Protein AF-A0A350AGR2-F1 (afdb_monomer)

Mean predicted aligned error: 8.22 Å

Solvent-accessible surface area (backbone atoms only — not comparable to full-atom values): 3087 Å² total; per-residue (Å²): 116,71,60,66,53,35,52,54,50,31,53,52,30,50,54,53,22,60,75,43,49,78,52,21,70,37,84,88,36,66,45,45,59,53,30,52,53,30,48,49,49,42,47,74,77,48,60,63,84,79,62,79,80,120

Sequence (54 aa):
VKRNNCGKALDIARMSRDMHGGNGISLEFGVIRHMVNLETVNTYEGAHDVHALI

Secondary structure (DSSP, 8-state):
-HHHHHHHHHHHHHHHHHHTGGGGTSTTSTHHHHHHHHHHHHHHTT-TTTTS--

Structure (mmCIF, N/CA/C/O backbone):
data_AF-A0A350AGR2-F1
#
_entry.id   AF-A0A350AGR2-F1
#
loop_
_atom_site.group_PDB
_atom_site.id
_atom_site.type_symbol
_atom_site.label_atom_id
_atom_site.label_alt_id
_atom_site.label_comp_id
_atom_site.label_asym_id
_atom_site.label_entity_id
_atom_site.label_seq_id
_atom_site.pdbx_PDB_ins_code
_atom_site.Cartn_x
_atom_site.Cartn_y
_atom_site.Cartn_z
_atom_site.occupancy
_atom_site.B_iso_or_equiv
_atom_site.auth_seq_id
_atom_site.auth_comp_id
_atom_site.auth_asym_id
_atom_site.auth_atom_id
_atom_site.pdbx_PDB_model_num
ATOM 1 N N . VAL A 1 1 ? 16.764 4.324 -9.590 1.00 52.44 1 VAL A N 1
ATOM 2 C CA . VAL A 1 1 ? 16.703 4.932 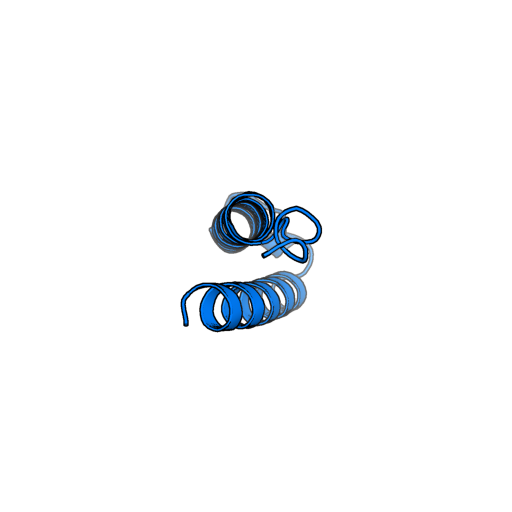-8.231 1.00 52.44 1 VAL A CA 1
ATOM 3 C C . VAL A 1 1 ? 15.268 5.069 -7.706 1.00 52.44 1 VAL A C 1
ATOM 5 O O . VAL A 1 1 ? 15.002 4.561 -6.626 1.00 52.44 1 VAL A O 1
ATOM 8 N N . LYS A 1 2 ? 14.320 5.655 -8.460 1.00 59.06 2 LYS A N 1
ATOM 9 C CA . LYS A 1 2 ? 12.922 5.863 -8.011 1.00 59.06 2 LYS A CA 1
ATOM 10 C C . LYS A 1 2 ? 12.155 4.592 -7.588 1.00 59.06 2 LYS A C 1
ATOM 12 O O . LYS A 1 2 ? 11.490 4.608 -6.558 1.00 59.06 2 LYS A O 1
ATOM 17 N N . ARG A 1 3 ? 12.284 3.490 -8.339 1.00 59.62 3 ARG A N 1
ATOM 18 C CA . ARG A 1 3 ? 11.521 2.242 -8.118 1.00 59.62 3 ARG A CA 1
ATOM 19 C C . ARG A 1 3 ? 11.895 1.512 -6.821 1.00 59.62 3 ARG A C 1
ATOM 21 O O . ARG A 1 3 ? 11.012 1.083 -6.094 1.00 59.62 3 ARG A O 1
ATOM 28 N N . ASN A 1 4 ? 13.190 1.455 -6.484 1.00 68.94 4 ASN A N 1
ATOM 29 C CA . ASN A 1 4 ? 13.665 0.878 -5.214 1.00 68.94 4 ASN A CA 1
ATOM 30 C C . ASN A 1 4 ? 13.104 1.653 -4.010 1.00 68.94 4 ASN A C 1
ATOM 32 O O . ASN A 1 4 ? 12.703 1.064 -3.013 1.00 68.94 4 ASN A O 1
ATOM 36 N N . ASN A 1 5 ? 13.026 2.981 -4.131 1.00 76.12 5 ASN A N 1
ATOM 37 C CA . ASN A 1 5 ? 12.476 3.829 -3.079 1.00 76.12 5 ASN A CA 1
ATOM 38 C C . ASN A 1 5 ? 10.959 3.641 -2.936 1.00 76.12 5 ASN A C 1
ATOM 40 O O . ASN A 1 5 ? 10.483 3.557 -1.811 1.00 76.12 5 ASN A O 1
ATOM 44 N N . CYS A 1 6 ? 10.211 3.530 -4.043 1.00 79.56 6 CYS A N 1
ATOM 45 C CA . CYS A 1 6 ? 8.766 3.269 -3.986 1.00 79.56 6 CYS A CA 1
ATOM 46 C C . CYS A 1 6 ? 8.436 1.874 -3.451 1.00 79.56 6 CYS A C 1
ATOM 48 O O . CYS A 1 6 ? 7.567 1.774 -2.595 1.00 79.56 6 CYS A O 1
ATOM 50 N N . GLY A 1 7 ? 9.157 0.829 -3.873 1.00 84.19 7 GLY A N 1
ATOM 51 C CA . GLY A 1 7 ? 8.972 -0.524 -3.337 1.00 84.19 7 GLY A CA 1
ATOM 52 C C . GLY A 1 7 ? 9.223 -0.581 -1.827 1.00 84.19 7 GLY A C 1
ATOM 53 O O . GLY A 1 7 ? 8.354 -0.993 -1.068 1.00 84.19 7 GLY A O 1
ATOM 54 N N . LYS A 1 8 ? 10.357 -0.034 -1.365 1.00 87.50 8 LYS A N 1
ATOM 55 C CA . LYS A 1 8 ? 10.669 0.047 0.073 1.00 87.50 8 LYS A CA 1
ATOM 56 C C . LYS A 1 8 ? 9.660 0.888 0.857 1.00 87.50 8 LYS A C 1
ATOM 58 O O . LYS A 1 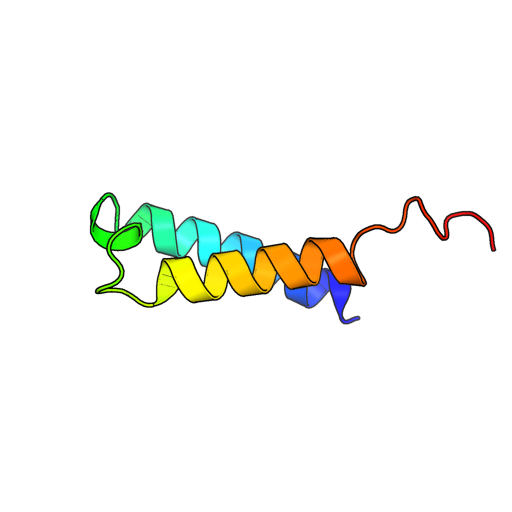8 ? 9.295 0.526 1.971 1.00 87.50 8 LYS A O 1
ATOM 63 N N . ALA A 1 9 ? 9.210 2.011 0.298 1.00 86.44 9 ALA A N 1
ATOM 64 C CA . ALA A 1 9 ? 8.198 2.849 0.936 1.00 86.44 9 ALA A CA 1
ATOM 65 C C . ALA A 1 9 ? 6.844 2.131 1.036 1.00 86.44 9 ALA A C 1
ATOM 67 O O . ALA A 1 9 ? 6.157 2.272 2.046 1.00 86.44 9 ALA A O 1
ATOM 68 N N . LEU A 1 10 ? 6.471 1.350 0.019 1.00 89.69 10 LEU A N 1
ATOM 69 C CA . LEU A 1 10 ? 5.246 0.557 0.005 1.00 89.69 10 LEU A CA 1
ATOM 70 C C . LEU A 1 10 ? 5.274 -0.544 1.074 1.00 89.69 10 LEU A C 1
ATOM 72 O O . LEU A 1 10 ? 4.289 -0.713 1.791 1.00 89.69 10 LEU A O 1
ATOM 76 N N . ASP A 1 11 ? 6.406 -1.226 1.246 1.00 90.81 11 ASP A N 1
ATOM 77 C CA . ASP A 1 11 ? 6.574 -2.240 2.295 1.00 90.81 11 ASP A CA 1
ATOM 78 C C . ASP A 1 11 ? 6.437 -1.635 3.701 1.00 90.81 11 ASP A C 1
ATOM 80 O O . ASP A 1 11 ? 5.724 -2.170 4.553 1.00 90.81 11 ASP A O 1
ATOM 84 N N . ILE A 1 12 ? 7.040 -0.464 3.930 1.00 91.56 12 ILE A N 1
ATOM 85 C CA . ILE A 1 12 ? 6.897 0.276 5.193 1.00 91.56 12 ILE A CA 1
ATOM 86 C C . ILE A 1 12 ? 5.442 0.715 5.408 1.00 91.56 12 ILE A C 1
ATOM 88 O O . ILE A 1 12 ? 4.924 0.610 6.522 1.00 91.56 12 ILE A O 1
ATOM 92 N N . ALA A 1 13 ? 4.760 1.183 4.359 1.00 90.12 13 ALA A N 1
ATOM 93 C CA . ALA A 1 13 ? 3.361 1.597 4.443 1.00 90.12 13 ALA A CA 1
ATOM 94 C C . ALA A 1 13 ? 2.431 0.422 4.789 1.00 90.12 13 ALA A C 1
ATOM 96 O O . ALA A 1 13 ? 1.524 0.587 5.606 1.00 90.12 13 ALA A O 1
ATOM 97 N N . ARG A 1 14 ? 2.687 -0.770 4.235 1.00 91.12 14 ARG A N 1
ATOM 98 C CA . ARG A 1 14 ? 1.954 -2.007 4.555 1.00 91.12 14 ARG A CA 1
ATOM 99 C C . ARG A 1 14 ? 2.166 -2.425 6.008 1.00 91.12 14 ARG A C 1
ATOM 101 O O . ARG A 1 14 ? 1.191 -2.627 6.725 1.00 91.12 14 ARG A O 1
ATOM 108 N N . MET A 1 15 ? 3.415 -2.435 6.474 1.00 91.75 15 MET A N 1
ATOM 109 C CA . MET A 1 15 ? 3.730 -2.741 7.873 1.00 91.75 15 MET A CA 1
ATOM 110 C C . MET A 1 15 ? 3.081 -1.735 8.837 1.00 91.75 15 MET A C 1
ATOM 112 O O . MET A 1 15 ? 2.540 -2.115 9.871 1.00 91.75 15 MET A O 1
ATOM 116 N N . SER A 1 16 ? 3.069 -0.450 8.475 1.00 88.81 16 SER A N 1
ATOM 117 C CA . SER A 1 16 ? 2.389 0.591 9.249 1.00 88.81 16 SER A CA 1
ATOM 118 C C . SER A 1 16 ? 0.871 0.393 9.298 1.00 88.81 16 SER A C 1
ATOM 120 O O . SER A 1 16 ? 0.278 0.529 10.369 1.00 88.81 16 SER A O 1
ATOM 122 N N . ARG A 1 17 ? 0.234 0.002 8.185 1.00 89.25 17 ARG A N 1
ATOM 123 C CA . ARG A 1 17 ? 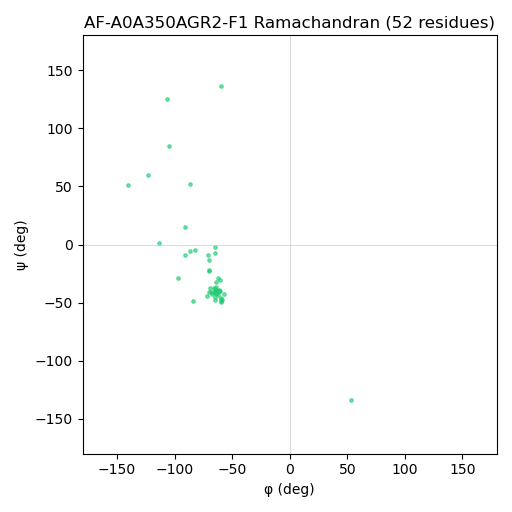-1.194 -0.357 8.159 1.00 89.25 17 ARG A CA 1
ATOM 124 C C . ARG A 1 17 ? -1.481 -1.517 9.103 1.00 89.25 17 ARG A C 1
ATOM 126 O O . ARG A 1 17 ? -2.416 -1.428 9.893 1.00 89.25 17 ARG A O 1
ATOM 133 N N . ASP A 1 18 ? -0.670 -2.567 9.047 1.00 88.06 18 ASP A N 1
ATOM 134 C CA . ASP A 1 18 ? -0.864 -3.765 9.862 1.00 88.06 18 ASP A CA 1
ATOM 135 C C . ASP A 1 18 ? -0.717 -3.461 11.366 1.00 88.06 18 ASP A C 1
ATOM 137 O O . ASP A 1 18 ? -1.518 -3.947 12.163 1.00 88.06 18 ASP A O 1
ATOM 141 N N . MET A 1 19 ? 0.200 -2.561 11.755 1.00 87.69 19 MET A N 1
ATOM 142 C CA . MET A 1 19 ? 0.311 -2.067 13.140 1.00 87.69 19 MET A CA 1
ATOM 143 C C . MET A 1 19 ? -0.944 -1.323 13.629 1.00 87.69 19 MET A C 1
ATOM 145 O O . MET A 1 19 ? -1.234 -1.341 14.823 1.00 87.69 19 MET A O 1
ATOM 149 N N . HIS A 1 20 ? -1.700 -0.681 12.732 1.00 85.69 20 HIS A N 1
ATOM 150 C CA . HIS A 1 20 ? -2.942 0.022 13.076 1.00 85.69 20 HIS A CA 1
ATOM 151 C C . HIS A 1 20 ? -4.182 -0.895 13.059 1.00 85.69 20 HIS A C 1
ATOM 153 O O . HIS A 1 20 ? -5.273 -0.452 13.426 1.00 85.69 20 HIS A O 1
ATOM 159 N N . GLY A 1 21 ? -4.060 -2.163 12.646 1.00 84.38 21 GLY A N 1
ATOM 160 C CA . GLY A 1 21 ? -5.173 -3.117 12.608 1.00 8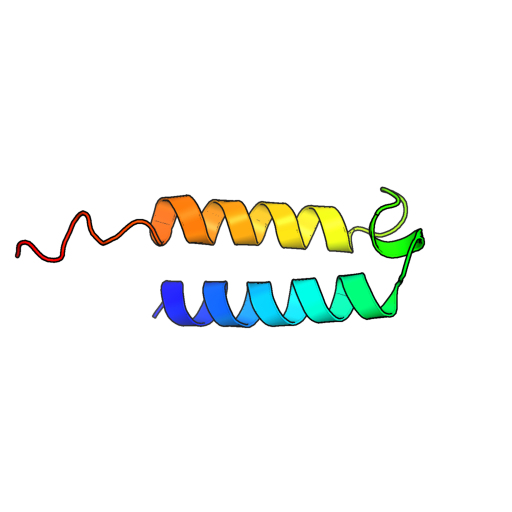4.38 21 GLY A CA 1
ATOM 161 C C . GLY A 1 21 ? -6.387 -2.592 11.826 1.00 84.38 21 GLY A C 1
ATOM 162 O O . GL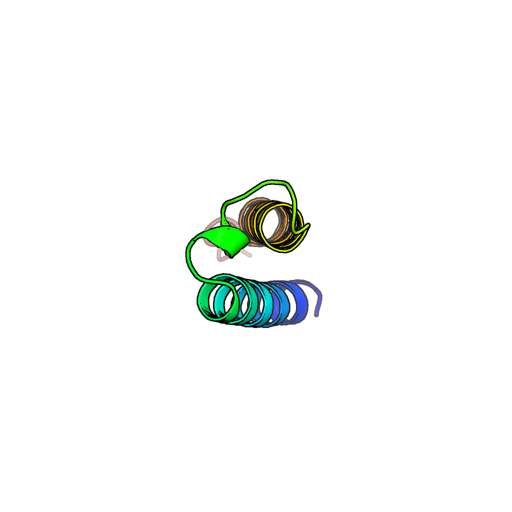Y A 1 21 ? -6.247 -2.030 10.739 1.00 84.38 21 GLY A O 1
ATOM 163 N N . GLY A 1 22 ? -7.595 -2.733 12.384 1.00 79.81 22 GLY A N 1
ATOM 164 C CA . GLY A 1 22 ? -8.829 -2.217 11.766 1.00 79.81 22 GLY A CA 1
ATOM 165 C C . GLY A 1 22 ? -8.831 -0.696 11.558 1.00 79.81 22 GLY A C 1
ATOM 166 O O . GLY A 1 22 ? -9.374 -0.205 10.567 1.00 79.81 22 GLY A O 1
ATOM 167 N N . ASN A 1 23 ? -8.134 0.051 12.420 1.00 81.50 23 ASN A N 1
ATOM 168 C CA . ASN A 1 23 ? -8.001 1.504 12.295 1.00 81.50 23 ASN A CA 1
ATOM 169 C C . ASN A 1 23 ? -7.120 1.899 11.105 1.00 81.50 23 ASN A C 1
ATOM 171 O O . ASN A 1 23 ? -7.269 2.990 10.568 1.00 81.50 23 ASN A O 1
ATOM 175 N N . GLY A 1 24 ? -6.249 0.997 10.646 1.00 78.25 24 GLY A N 1
ATOM 176 C CA . GLY A 1 24 ? -5.442 1.193 9.445 1.00 78.25 24 GLY A CA 1
ATOM 177 C C . GLY A 1 24 ? -6.250 1.164 8.145 1.00 78.25 24 GLY A C 1
ATOM 178 O O . GLY A 1 24 ? -5.715 1.543 7.109 1.00 78.25 24 GLY A O 1
ATOM 179 N N . ILE A 1 25 ? -7.510 0.714 8.179 1.00 79.38 25 ILE A N 1
ATOM 180 C CA . ILE A 1 25 ? -8.453 0.751 7.045 1.00 79.38 25 ILE A CA 1
ATOM 181 C C . ILE A 1 25 ? -9.368 1.978 7.141 1.00 79.38 25 ILE A C 1
ATOM 183 O O . ILE A 1 25 ? -9.804 2.510 6.119 1.00 79.38 25 ILE A O 1
ATOM 187 N N . SER A 1 26 ? -9.637 2.445 8.363 1.00 79.50 26 SER A N 1
ATOM 188 C CA . SER A 1 26 ? -10.386 3.677 8.593 1.00 79.50 26 SER A CA 1
ATOM 189 C C . SER A 1 26 ? -9.667 4.869 7.954 1.00 79.50 26 SER A C 1
ATOM 191 O O . SER A 1 26 ? -8.456 5.035 8.096 1.00 79.50 26 SER A O 1
ATOM 193 N N . LEU A 1 27 ? -10.422 5.742 7.279 1.00 66.19 27 LEU A N 1
ATOM 194 C CA . LEU A 1 27 ? -9.908 6.994 6.699 1.00 66.19 27 LEU A CA 1
ATOM 195 C C . LEU A 1 27 ? -9.414 7.997 7.756 1.00 66.19 27 LEU A C 1
ATOM 197 O O . LEU A 1 27 ? -8.845 9.030 7.400 1.00 66.19 27 LEU A O 1
ATOM 201 N N . GLU A 1 28 ? -9.635 7.691 9.034 1.00 71.12 28 GLU A N 1
ATOM 202 C CA . GLU A 1 28 ? -9.169 8.455 10.186 1.00 71.12 28 GLU A CA 1
ATOM 203 C C . GLU A 1 28 ? -7.634 8.482 10.274 1.00 71.12 28 GLU A C 1
ATOM 205 O O . GLU A 1 28 ? -7.051 9.508 10.622 1.00 71.12 28 GLU A O 1
ATOM 210 N N . PHE A 1 29 ? -6.966 7.406 9.837 1.00 70.75 29 PHE A N 1
ATOM 211 C CA . PHE A 1 29 ? -5.513 7.360 9.701 1.00 70.75 29 PHE A CA 1
ATOM 212 C C . PHE A 1 29 ? -5.116 7.407 8.222 1.00 70.75 29 PHE A C 1
ATOM 214 O O . PHE A 1 29 ? -5.508 6.578 7.403 1.00 70.75 29 PHE A O 1
ATOM 221 N N . GLY A 1 30 ? -4.267 8.372 7.856 1.00 80.75 30 GLY A N 1
ATOM 222 C CA . GLY A 1 30 ? -3.820 8.579 6.471 1.00 80.75 30 GLY A CA 1
ATOM 223 C C . GLY A 1 30 ? -2.974 7.443 5.875 1.00 80.75 30 GLY A C 1
ATOM 224 O O . GLY A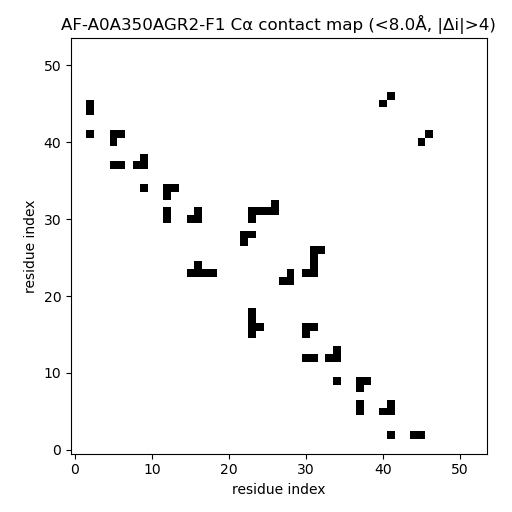 1 30 ? -2.597 7.521 4.706 1.00 80.75 30 GLY A O 1
ATOM 225 N N . VAL A 1 31 ? -2.676 6.391 6.647 1.00 86.50 31 VAL A N 1
AT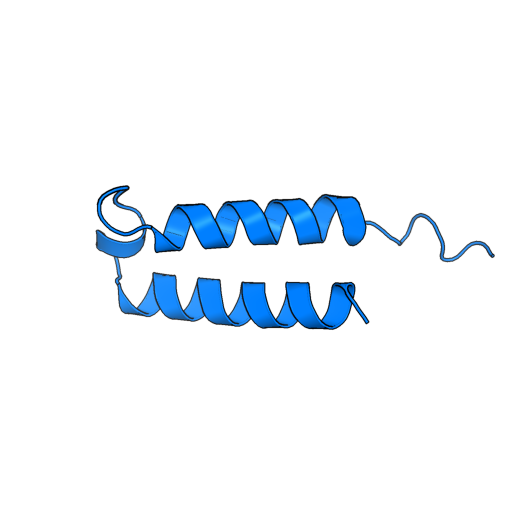OM 226 C CA . VAL A 1 31 ? -1.781 5.295 6.252 1.00 86.50 31 VAL A CA 1
ATOM 227 C C . VAL A 1 31 ? -2.303 4.535 5.028 1.00 86.50 31 VAL A C 1
ATOM 229 O O . VAL A 1 31 ? -1.533 4.274 4.106 1.00 86.50 31 VAL A O 1
ATOM 232 N N . ILE A 1 32 ? -3.619 4.292 4.947 1.00 87.69 32 ILE A N 1
ATOM 233 C CA . ILE A 1 32 ? -4.256 3.625 3.801 1.00 87.69 32 ILE A CA 1
ATOM 234 C C . ILE A 1 32 ? -4.114 4.460 2.523 1.00 87.69 32 ILE A C 1
ATOM 236 O O . ILE A 1 32 ? -3.793 3.934 1.461 1.00 87.69 32 ILE A O 1
ATOM 240 N N . ARG A 1 33 ? -4.262 5.787 2.631 1.00 88.25 33 ARG A N 1
ATOM 241 C CA . ARG A 1 33 ? -4.121 6.723 1.507 1.00 88.25 33 ARG A CA 1
ATOM 242 C C . ARG A 1 33 ? -2.690 6.721 0.975 1.00 88.25 33 ARG A C 1
ATOM 244 O O . ARG A 1 33 ? -2.483 6.663 -0.232 1.00 88.25 33 ARG A O 1
ATOM 251 N N . HIS A 1 34 ? -1.703 6.767 1.869 1.00 89.31 34 HIS A N 1
ATOM 252 C CA . HIS A 1 34 ? -0.294 6.726 1.480 1.00 89.31 34 HIS A CA 1
ATOM 253 C C . HIS A 1 34 ? 0.090 5.384 0.853 1.00 89.31 34 HIS A C 1
ATOM 255 O O . HIS A 1 34 ? 0.770 5.380 -0.170 1.00 89.31 34 HIS A O 1
ATOM 261 N N . MET A 1 35 ? -0.397 4.268 1.402 1.00 89.50 35 MET A N 1
ATOM 262 C CA . MET A 1 35 ? -0.197 2.938 0.825 1.00 89.50 35 MET A CA 1
ATOM 263 C C . MET A 1 35 ? -0.777 2.847 -0.593 1.00 89.50 35 MET A C 1
ATOM 265 O O . MET A 1 35 ? -0.071 2.432 -1.504 1.00 89.50 35 MET A O 1
ATOM 269 N N . VAL A 1 36 ? -2.020 3.294 -0.808 1.00 88.62 36 VAL A N 1
ATOM 270 C CA . VAL A 1 36 ? -2.669 3.262 -2.133 1.00 88.62 36 VAL A CA 1
ATOM 271 C C . VAL A 1 36 ? -1.948 4.162 -3.140 1.00 88.62 36 VAL A C 1
ATOM 273 O O . VAL A 1 36 ? -1.749 3.765 -4.288 1.00 88.62 36 VAL A O 1
ATOM 276 N N . ASN A 1 37 ? -1.492 5.344 -2.724 1.00 88.44 37 ASN A N 1
ATOM 277 C CA . ASN A 1 37 ? -0.703 6.223 -3.589 1.00 88.44 37 ASN A CA 1
ATOM 278 C C . ASN A 1 37 ? 0.633 5.576 -3.987 1.00 88.44 37 ASN A C 1
ATOM 280 O O . ASN A 1 37 ? 1.038 5.662 -5.143 1.00 88.44 37 ASN A O 1
ATOM 284 N N . LEU A 1 38 ? 1.313 4.912 -3.047 1.00 87.25 38 LEU A N 1
ATOM 285 C CA . LEU A 1 38 ? 2.570 4.210 -3.314 1.00 87.25 38 LEU A CA 1
ATOM 286 C C . LEU A 1 38 ? 2.369 2.968 -4.186 1.00 87.25 38 LEU A C 1
ATOM 288 O O . LEU A 1 38 ? 3.187 2.735 -5.069 1.00 87.25 38 LEU A O 1
ATOM 292 N N . GLU A 1 39 ? 1.280 2.220 -3.997 1.00 86.19 39 GLU A N 1
ATOM 293 C CA . GLU A 1 39 ? 0.888 1.103 -4.865 1.00 86.19 39 GLU A CA 1
ATOM 294 C C . GLU A 1 39 ? 0.684 1.602 -6.295 1.00 86.19 39 GLU A C 1
ATOM 296 O O . GLU A 1 39 ? 1.255 1.066 -7.235 1.00 86.19 39 GLU A O 1
ATOM 301 N N . THR A 1 40 ? -0.031 2.716 -6.436 1.00 84.25 40 THR A N 1
ATOM 302 C CA . THR A 1 40 ? -0.299 3.368 -7.717 1.00 84.25 40 THR A CA 1
ATOM 303 C C . THR A 1 40 ? 0.998 3.770 -8.424 1.00 84.25 40 THR A C 1
ATOM 305 O O . THR A 1 40 ? 1.192 3.454 -9.596 1.00 84.25 40 THR A O 1
ATOM 308 N N . VAL A 1 41 ? 1.935 4.411 -7.716 1.00 80.31 41 VAL A N 1
ATOM 309 C CA . VAL A 1 41 ? 3.255 4.759 -8.272 1.00 80.31 41 VAL A CA 1
ATOM 310 C C . VAL A 1 41 ? 4.066 3.501 -8.596 1.00 80.31 41 VAL A C 1
ATOM 312 O O . VAL A 1 41 ? 4.732 3.454 -9.628 1.00 80.31 41 VAL A O 1
ATOM 315 N N . ASN A 1 42 ? 3.985 2.464 -7.763 1.00 78.50 42 ASN A N 1
ATOM 316 C CA . ASN A 1 42 ? 4.647 1.187 -8.000 1.00 78.50 42 ASN A CA 1
ATOM 317 C C . ASN A 1 42 ? 4.015 0.393 -9.157 1.00 78.50 42 ASN A C 1
ATOM 319 O O . ASN A 1 42 ? 4.690 -0.432 -9.751 1.00 78.50 42 ASN A O 1
ATOM 323 N N . THR A 1 43 ? 2.762 0.641 -9.534 1.00 73.69 43 THR A N 1
ATOM 324 C CA . THR A 1 43 ? 2.157 0.070 -10.744 1.00 73.69 43 THR A CA 1
ATOM 325 C C . THR A 1 43 ? 2.507 0.903 -11.978 1.00 73.69 43 THR A C 1
ATOM 327 O O . THR A 1 43 ? 2.983 0.351 -12.962 1.00 73.69 43 THR A O 1
ATOM 330 N N . TYR A 1 44 ? 2.357 2.231 -11.939 1.00 68.25 44 TYR A N 1
ATOM 331 C CA . TYR A 1 44 ? 2.602 3.088 -13.110 1.00 68.25 44 TYR A CA 1
ATOM 332 C C . TYR A 1 44 ? 4.084 3.225 -13.479 1.00 68.25 44 TYR A C 1
ATOM 334 O O . TYR A 1 44 ? 4.442 3.121 -14.647 1.00 68.25 44 TYR A O 1
ATOM 342 N N . GLU A 1 45 ? 4.964 3.425 -12.499 1.00 63.00 45 GLU A N 1
ATOM 343 C CA . GLU A 1 45 ? 6.419 3.521 -12.721 1.00 63.00 45 GLU A CA 1
ATOM 344 C C . GLU A 1 45 ? 7.099 2.143 -12.590 1.00 63.00 45 GLU A C 1
ATOM 346 O O . GLU A 1 45 ? 8.300 1.976 -12.852 1.00 63.00 45 GLU A O 1
ATOM 351 N N . GLY A 1 46 ? 6.336 1.149 -12.123 1.00 53.53 46 GLY A N 1
ATOM 352 C CA . GLY A 1 46 ? 6.812 -0.184 -11.795 1.00 53.53 46 GLY A CA 1
ATOM 353 C C . GLY A 1 46 ? 6.287 -1.326 -12.675 1.00 53.53 46 GLY A C 1
ATOM 354 O O . GLY A 1 46 ? 6.693 -2.464 -12.468 1.00 53.53 46 GLY A O 1
ATOM 355 N N . ALA A 1 47 ? 5.465 -1.064 -13.692 1.00 53.91 47 ALA A N 1
ATOM 356 C CA . ALA A 1 47 ? 5.044 -2.063 -14.682 1.00 53.91 47 ALA A CA 1
ATOM 357 C C . ALA A 1 47 ? 6.041 -2.191 -15.854 1.00 53.91 47 ALA A C 1
ATOM 359 O O . ALA A 1 47 ? 5.655 -2.127 -17.016 1.00 53.91 47 ALA A O 1
ATOM 360 N N . HIS A 1 48 ? 7.333 -2.391 -15.550 1.00 52.75 48 HIS A N 1
ATOM 361 C CA . HIS A 1 48 ? 8.288 -2.936 -16.537 1.00 52.75 48 HIS A CA 1
ATOM 362 C C . HIS A 1 48 ? 8.589 -4.386 -16.210 1.00 52.75 48 HIS A C 1
ATOM 364 O O . HIS A 1 48 ? 9.426 -4.599 -15.341 1.00 52.75 48 HIS A O 1
ATOM 370 N N . ASP A 1 49 ? 7.757 -5.325 -16.661 1.00 52.19 49 ASP A N 1
ATOM 371 C CA . ASP A 1 49 ? 7.956 -6.132 -17.887 1.00 52.19 49 ASP A CA 1
ATOM 372 C C . ASP A 1 49 ? 7.818 -5.462 -19.281 1.00 52.19 49 ASP A C 1
ATOM 374 O O . ASP A 1 49 ? 8.194 -6.063 -20.281 1.00 52.19 49 ASP A O 1
ATOM 378 N N . VAL A 1 50 ?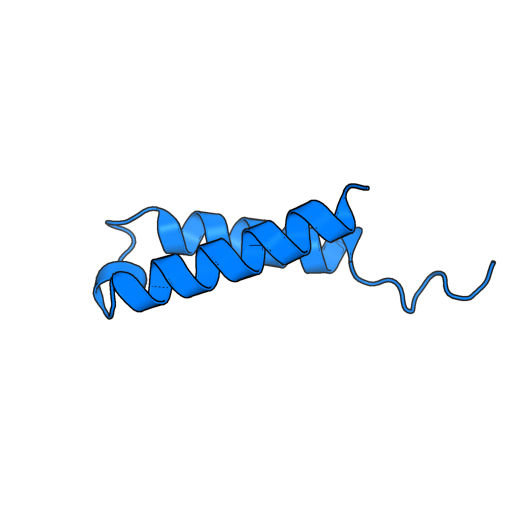 7.356 -4.215 -19.405 1.00 54.44 50 VAL A N 1
ATOM 379 C CA . VAL A 1 50 ? 7.196 -3.500 -20.695 1.00 54.44 50 VAL A CA 1
ATOM 380 C C . VAL A 1 50 ? 8.499 -2.843 -21.246 1.00 54.44 50 VAL A C 1
ATOM 382 O O . VAL A 1 50 ? 8.517 -2.345 -22.367 1.00 54.44 50 VAL A O 1
ATOM 385 N N . HIS A 1 51 ? 9.626 -2.861 -20.521 1.00 53.31 51 HIS A N 1
ATOM 386 C CA . HIS A 1 51 ? 10.985 -2.488 -20.981 1.00 53.31 51 HIS A CA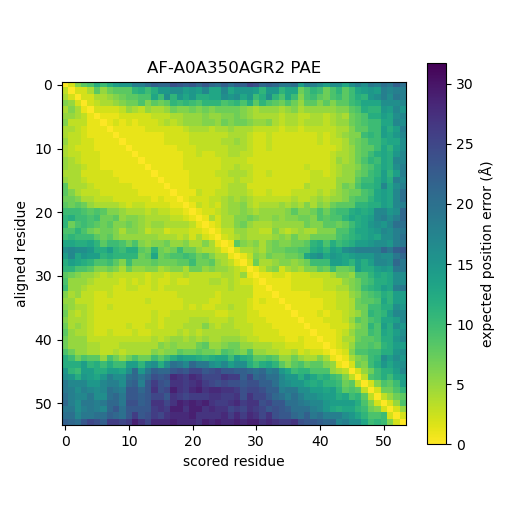 1
ATOM 387 C C . HIS A 1 51 ? 12.007 -3.470 -20.387 1.00 53.31 51 HIS A C 1
ATOM 389 O O . HIS A 1 51 ? 13.005 -3.086 -19.782 1.00 53.31 51 HIS A O 1
ATOM 395 N N . ALA A 1 52 ? 11.753 -4.765 -20.553 1.00 45.12 52 ALA A N 1
ATOM 396 C CA . ALA A 1 52 ? 12.839 -5.733 -20.716 1.00 45.12 52 ALA A CA 1
ATOM 397 C C . ALA A 1 52 ? 13.199 -5.920 -22.212 1.00 45.12 52 ALA A C 1
ATOM 399 O O . ALA A 1 52 ? 13.858 -6.884 -22.584 1.00 45.12 52 ALA A O 1
ATOM 400 N N . LEU A 1 53 ? 12.738 -5.001 -23.071 1.00 49.22 53 LEU A N 1
ATOM 401 C CA . LEU A 1 53 ? 13.044 -4.882 -24.498 1.00 49.22 53 LEU A CA 1
ATOM 402 C C . LEU A 1 53 ? 13.630 -3.488 -24.778 1.00 49.22 53 LEU A C 1
ATOM 404 O O . LEU A 1 53 ? 13.041 -2.710 -25.524 1.00 49.22 53 LEU A O 1
ATOM 408 N N . ILE A 1 54 ? 14.753 -3.149 -24.139 1.00 45.50 54 ILE A N 1
ATOM 409 C CA . ILE A 1 54 ? 15.868 -2.454 -24.803 1.00 45.50 54 ILE A CA 1
ATOM 410 C C . ILE A 1 54 ? 17.172 -2.663 -24.039 1.00 45.50 54 ILE A C 1
ATOM 412 O O . ILE A 1 54 ? 17.125 -2.659 -22.788 1.00 45.50 54 ILE A O 1
#

Foldseek 3Di:
DVLVVLVVQLVVLVVVLVVCPPVSVPVVDCSVVSNVVSVVCCVVVVPPVVPVPD

pLDDT: mean 76.11, std 14.37, range [45.12, 91.75]

Radius of gyration: 13.19 Å; Cα contacts (8 Å, |Δi|>4): 36; chains: 1; bounding box: 27×15×38 Å